Protein AF-B2XXJ4-F1 (afdb_monomer)

InterPro domains:
  IPR002302 Leucine-tRNA ligase [PR00985] (11-29)
  IPR002302 Leucine-tRNA ligase [PR00985] (50-71)
  IPR002302 Leucine-tRNA ligase [PTHR43740] (2-71)
  IPR014729 Rossmann-like alpha/beta/alpha sandwich fold [G3DSA:3.40.50.620] (1-71)

Nearest PDB structures (foldseek):
  8pot-assembly1_A  TM=9.913E-01  e=8.250E-07  Escherichia coli K-12
  4as1-assembly1_A  TM=9.974E-01  e=1.463E-06  Escherichia coli K-12
  7nu3-assembly1_A  TM=9.411E-01  e=3.269E-04  Neisseria gonorrhoeae
  6q8b-assembly1_A  TM=9.430E-01  e=4.493E-04  Neisseria gonorrhoeae

pLDDT: mean 95.89, std 4.86, range [64.94, 98.5]

Sequence (71 aa):
KTPVNGTPAMRETDTFDTFMESSWYYARYTCPQYQEGMLDSKAANYWLPVDIYIGGIEHAIMHLLYFRFFQ

Radius of gyration: 16.78 Å; Cα contacts (8 Å, |Δi|>4): 44; chains: 1; bounding box: 46×18×38 Å

Foldseek 3Di:
DDDDPNHDDDDDPDDDDPLVVLLCVVLCVLPVPDDPDSHDPVSSVVCDDDPDDDDDCVCVPPNVVSNVVVD

Secondary structure (DSSP, 8-state):
-EEETTEEE--------THHHHTTHHHHTTSTT--SSS--HHHHHHHPSPS-----GGGTTHHHHHHHHH-

Structure (mmCIF, N/CA/C/O backbone):
data_AF-B2XXJ4-F1
#
_entry.id   AF-B2XXJ4-F1
#
loop_
_atom_site.group_PDB
_atom_site.id
_atom_site.type_symbol
_atom_site.label_atom_id
_atom_site.label_alt_id
_atom_site.label_comp_id
_atom_site.label_asym_id
_atom_site.label_entity_id
_atom_site.label_seq_id
_atom_site.pdbx_PDB_ins_code
_atom_site.Cartn_x
_atom_site.Cartn_y
_atom_site.Cartn_z
_atom_site.occupancy
_atom_site.B_iso_or_equiv
_atom_site.auth_seq_id
_atom_site.auth_comp_id
_atom_site.auth_asym_id
_atom_site.auth_atom_id
_atom_site.pdbx_PDB_model_num
ATOM 1 N N . LYS A 1 1 ? -19.765 0.071 21.643 1.00 64.94 1 LYS A N 1
ATOM 2 C CA . LYS A 1 1 ? -19.708 -1.411 21.641 1.00 64.94 1 LYS A CA 1
ATOM 3 C C . LYS A 1 1 ? -20.131 -1.889 20.262 1.00 64.94 1 LYS A C 1
ATOM 5 O O . LYS A 1 1 ? -21.238 -1.573 19.849 1.00 64.94 1 LYS A O 1
ATOM 10 N N . THR A 1 2 ? -19.233 -2.541 19.533 1.00 80.44 2 THR A N 1
ATOM 11 C CA . THR A 1 2 ? -19.547 -3.145 18.231 1.00 80.44 2 THR A CA 1
ATOM 12 C C . THR A 1 2 ? -20.092 -4.545 18.506 1.00 80.44 2 THR A C 1
ATOM 14 O O . THR A 1 2 ? -19.427 -5.284 19.225 1.00 80.44 2 THR A O 1
ATOM 17 N N . PRO A 1 3 ? -21.275 -4.935 18.017 1.00 87.69 3 PRO A N 1
ATOM 18 C CA . PRO A 1 3 ? -21.721 -6.315 18.149 1.00 87.69 3 PRO A CA 1
ATOM 19 C C . PRO A 1 3 ? -20.894 -7.224 17.227 1.00 87.69 3 PRO A C 1
ATOM 21 O O . PRO A 1 3 ? -20.714 -6.915 16.051 1.00 87.69 3 PRO A O 1
ATOM 24 N N . VAL A 1 4 ? -20.418 -8.352 17.747 1.00 93.25 4 VAL A N 1
ATOM 25 C CA . VAL A 1 4 ? -19.820 -9.445 16.966 1.00 93.25 4 VAL A CA 1
ATOM 26 C C . VAL A 1 4 ? -20.595 -10.709 17.315 1.00 93.25 4 VAL A C 1
ATOM 28 O O . VAL A 1 4 ? -20.685 -11.075 18.485 1.00 93.25 4 VAL A O 1
ATOM 31 N N . ASN A 1 5 ? -21.224 -11.336 16.316 1.00 91.75 5 ASN A N 1
ATOM 32 C CA . ASN A 1 5 ? -22.111 -12.497 16.495 1.00 91.75 5 ASN A CA 1
ATOM 33 C C . ASN A 1 5 ? -23.217 -12.279 17.550 1.00 91.75 5 ASN A C 1
ATOM 35 O O . ASN A 1 5 ? -23.548 -13.179 18.314 1.00 91.75 5 ASN A O 1
ATOM 39 N N . GLY A 1 6 ? -23.762 -11.059 17.620 1.00 91.12 6 GLY A N 1
ATOM 40 C CA . GLY A 1 6 ? -24.808 -10.689 18.582 1.00 91.12 6 GLY A CA 1
ATOM 41 C C . GLY A 1 6 ? -24.306 -10.337 19.989 1.00 91.12 6 GLY A C 1
ATOM 42 O O . GLY A 1 6 ? -25.089 -9.846 20.799 1.00 91.12 6 GLY A O 1
ATOM 43 N N . THR A 1 7 ? -23.011 -10.499 20.272 1.00 92.69 7 THR A N 1
ATOM 44 C CA . THR A 1 7 ? -22.416 -10.185 21.579 1.00 92.69 7 THR A CA 1
ATOM 45 C C . THR A 1 7 ? -21.726 -8.819 21.550 1.00 92.69 7 THR A C 1
ATOM 47 O O . THR A 1 7 ? -21.017 -8.515 20.586 1.00 92.69 7 THR A O 1
ATOM 50 N N . PRO A 1 8 ? -21.880 -7.966 22.583 1.00 94.62 8 PRO A N 1
ATOM 51 C CA . PRO A 1 8 ? -21.170 -6.695 22.641 1.00 94.62 8 PRO A CA 1
ATOM 52 C C . PRO A 1 8 ? -19.653 -6.901 22.725 1.00 94.62 8 PRO A C 1
ATOM 54 O O . PRO A 1 8 ? -19.157 -7.495 23.676 1.00 94.62 8 PRO A O 1
ATOM 57 N N . ALA A 1 9 ? -18.920 -6.341 21.768 1.00 95.12 9 ALA A N 1
ATOM 58 C CA . ALA A 1 9 ? -17.465 -6.349 21.719 1.00 95.12 9 ALA A CA 1
ATOM 59 C C . ALA A 1 9 ? -16.896 -4.922 21.636 1.00 95.12 9 ALA A C 1
ATOM 61 O O . ALA A 1 9 ? -17.602 -3.932 21.379 1.00 95.12 9 ALA A O 1
ATOM 62 N N . MET A 1 10 ? -15.592 -4.822 21.863 1.00 93.75 10 MET A N 1
ATOM 63 C CA . MET A 1 10 ? -14.798 -3.611 21.681 1.00 93.75 10 MET A CA 1
ATOM 64 C C . MET A 1 10 ? -13.794 -3.880 20.563 1.00 93.75 10 MET A C 1
ATOM 66 O O . MET A 1 10 ? -13.222 -4.964 20.504 1.00 93.75 10 MET A O 1
ATOM 70 N N . ARG A 1 11 ? -13.650 -2.924 19.641 1.00 94.56 11 ARG A N 1
ATOM 71 C CA . ARG A 1 11 ? -12.608 -2.991 18.611 1.00 94.56 11 ARG A CA 1
ATOM 72 C C . ARG A 1 11 ? -11.274 -2.631 19.257 1.00 94.56 11 ARG A C 1
ATOM 74 O O . ARG A 1 11 ? -11.280 -1.846 20.205 1.00 94.56 11 ARG A O 1
ATOM 81 N N . GLU A 1 12 ? -10.190 -3.184 18.723 1.00 95.44 12 GLU A N 1
ATOM 82 C CA . GLU A 1 12 ? -8.843 -2.741 19.078 1.00 95.44 12 GLU A CA 1
ATOM 83 C C . GLU A 1 12 ? -8.713 -1.235 18.818 1.00 95.44 12 GLU A C 1
ATOM 85 O O . GLU A 1 12 ? -9.268 -0.718 17.841 1.00 95.44 12 GLU A O 1
ATOM 90 N N . THR A 1 13 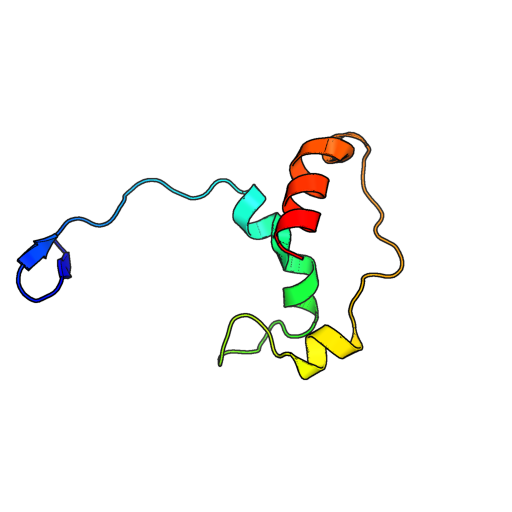? -8.059 -0.538 19.739 1.00 96.44 13 THR A N 1
ATOM 91 C CA . THR A 1 13 ? -7.844 0.911 19.678 1.00 96.44 13 THR A CA 1
ATOM 92 C C . THR A 1 13 ? -6.438 1.275 19.240 1.00 96.44 13 THR A C 1
ATOM 94 O O . THR A 1 13 ? -6.226 2.412 18.821 1.00 96.44 13 THR A O 1
ATOM 97 N N . ASP A 1 14 ? -5.504 0.329 19.321 1.00 98.00 14 ASP A N 1
ATOM 98 C CA . ASP A 1 14 ? -4.153 0.508 18.809 1.00 98.00 14 ASP A CA 1
ATOM 99 C C . ASP A 1 14 ? -4.153 0.662 17.281 1.00 98.00 14 ASP A C 1
ATOM 101 O O . ASP A 1 14 ? -5.009 0.136 16.561 1.00 98.00 14 ASP A O 1
ATOM 105 N N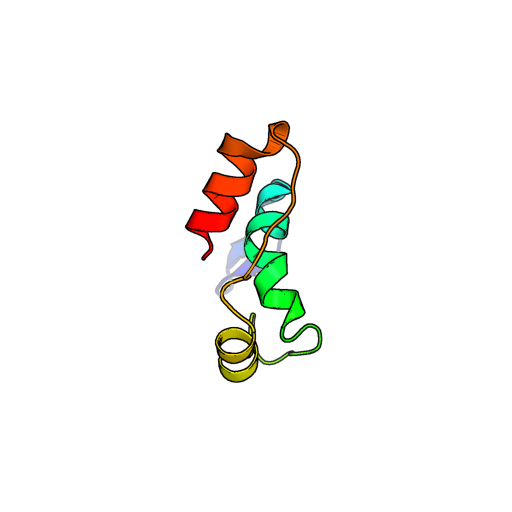 . THR A 1 15 ? -3.175 1.411 16.780 1.00 97.50 15 THR A N 1
ATOM 106 C CA . THR A 1 15 ? -2.975 1.655 15.34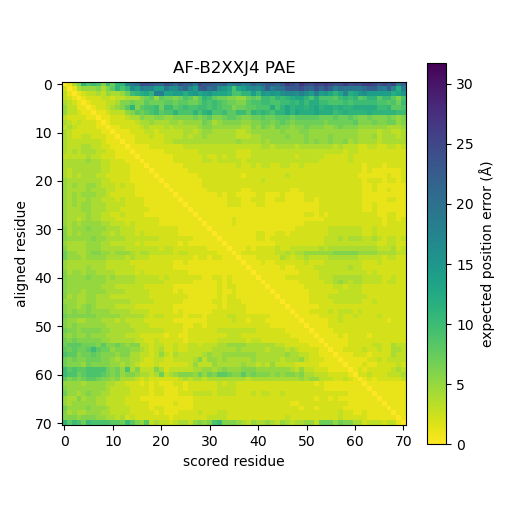9 1.00 97.50 15 THR A CA 1
ATOM 107 C C . THR A 1 15 ? -1.810 0.836 14.822 1.00 97.50 15 THR A C 1
ATOM 109 O O . THR A 1 15 ? -0.884 0.506 15.562 1.00 97.50 15 THR A O 1
ATOM 112 N N . PHE A 1 16 ? -1.810 0.561 13.519 1.00 98.06 16 PHE A N 1
ATOM 113 C CA . PHE A 1 16 ? -0.617 0.023 12.881 1.00 98.06 16 PHE A CA 1
ATOM 114 C C . PHE A 1 16 ? 0.519 1.049 12.874 1.00 98.06 16 PHE A C 1
ATOM 116 O O . PHE A 1 16 ? 0.292 2.259 12.816 1.00 98.06 16 PHE A O 1
ATOM 123 N N . ASP A 1 17 ? 1.745 0.536 12.950 1.00 97.94 17 ASP A N 1
ATOM 124 C CA . ASP A 1 17 ? 2.947 1.306 12.651 1.00 97.94 17 ASP A CA 1
ATOM 125 C C . ASP A 1 17 ? 2.994 1.633 11.150 1.00 97.94 17 ASP A C 1
ATOM 127 O O . ASP A 1 17 ? 2.518 0.850 10.327 1.00 97.94 17 ASP A O 1
ATOM 131 N N . THR A 1 18 ? 3.608 2.758 10.789 1.00 97.06 18 THR A N 1
ATOM 132 C CA . THR A 1 18 ? 3.658 3.258 9.408 1.00 97.06 18 THR A CA 1
ATOM 133 C C . THR A 1 18 ? 4.421 2.348 8.438 1.00 97.06 18 THR A C 1
ATOM 135 O O . THR A 1 18 ? 4.247 2.461 7.220 1.00 97.06 18 THR A O 1
ATOM 138 N N . PHE A 1 19 ? 5.238 1.410 8.936 1.00 97.38 19 PHE A N 1
ATOM 139 C CA . PHE A 1 19 ? 5.826 0.357 8.107 1.00 97.38 19 PHE A CA 1
ATOM 140 C C . PHE A 1 19 ? 4.775 -0.569 7.493 1.00 97.38 19 PHE A C 1
ATOM 142 O O . PHE A 1 19 ? 5.032 -1.143 6.436 1.00 97.38 19 PHE A O 1
ATOM 149 N N . MET A 1 20 ? 3.587 -0.697 8.090 1.00 98.19 20 MET A N 1
ATOM 150 C CA . MET A 1 20 ? 2.494 -1.484 7.520 1.00 98.19 20 MET A CA 1
ATOM 151 C C . MET A 1 20 ? 2.116 -0.970 6.128 1.00 98.19 20 MET A C 1
ATOM 153 O O . MET A 1 20 ? 2.033 -1.748 5.179 1.00 98.19 20 MET A O 1
ATOM 157 N N . GLU A 1 21 ? 1.944 0.342 5.967 1.00 97.25 21 GLU A N 1
ATOM 158 C CA . GLU A 1 21 ? 1.554 0.935 4.688 1.00 97.25 21 GLU A CA 1
ATOM 159 C C . GLU A 1 21 ? 2.721 0.996 3.693 1.00 97.25 21 GLU A C 1
ATOM 161 O O . GLU A 1 21 ? 2.543 0.726 2.500 1.00 97.25 21 GLU A O 1
ATOM 166 N N . SER A 1 22 ? 3.936 1.307 4.157 1.00 97.69 22 SER A N 1
ATOM 167 C CA . SER A 1 22 ? 5.109 1.431 3.279 1.00 97.69 22 SER A CA 1
ATOM 168 C C . SER A 1 22 ? 5.658 0.089 2.780 1.00 97.69 22 SER A C 1
ATOM 170 O O . SER A 1 22 ? 6.478 0.067 1.861 1.00 97.69 22 SER A O 1
ATOM 172 N N . SER A 1 23 ? 5.177 -1.038 3.307 1.00 98.25 23 SER A N 1
ATOM 173 C CA . SER A 1 23 ? 5.654 -2.368 2.908 1.00 98.25 23 SER A CA 1
ATOM 174 C C . SER A 1 23 ? 5.050 -2.903 1.609 1.00 98.25 23 SER A C 1
ATOM 176 O O . SER A 1 23 ? 5.605 -3.832 1.036 1.00 98.25 23 SER A O 1
ATOM 178 N N . TRP A 1 24 ? 3.949 -2.333 1.105 1.00 98.31 24 TRP A N 1
ATOM 179 C CA . TRP A 1 24 ? 3.251 -2.864 -0.083 1.00 98.31 24 TRP A CA 1
ATOM 180 C C . TRP A 1 24 ? 2.780 -1.800 -1.087 1.00 98.31 24 TRP A C 1
ATOM 182 O O . TRP A 1 24 ? 2.229 -2.133 -2.140 1.00 98.31 24 TRP A O 1
ATOM 192 N N . TYR A 1 25 ? 3.019 -0.513 -0.811 1.00 98.00 25 TYR A N 1
ATOM 193 C CA . TYR A 1 25 ? 2.581 0.598 -1.668 1.00 98.00 25 TYR A CA 1
ATOM 194 C C . TYR A 1 25 ? 3.061 0.484 -3.128 1.00 98.00 25 TYR A C 1
ATOM 196 O O . TYR A 1 25 ? 2.336 0.859 -4.050 1.00 98.00 25 TYR A O 1
ATOM 204 N N . TYR A 1 26 ? 4.255 -0.082 -3.346 1.00 98.31 26 TYR A N 1
ATOM 205 C CA . TYR A 1 26 ? 4.843 -0.286 -4.670 1.00 98.31 26 TYR A CA 1
ATOM 206 C C . TYR A 1 26 ? 3.951 -1.162 -5.564 1.00 98.31 26 TYR A C 1
ATOM 208 O O . TYR A 1 26 ? 3.768 -0.862 -6.741 1.00 98.31 26 TYR A O 1
ATOM 216 N N . ALA A 1 27 ? 3.327 -2.196 -4.991 1.00 98.38 27 ALA A N 1
ATOM 217 C CA . ALA A 1 27 ? 2.377 -3.039 -5.698 1.00 98.38 27 ALA A CA 1
ATOM 218 C C . ALA A 1 27 ? 1.061 -2.289 -5.942 1.00 98.38 27 ALA A C 1
ATOM 220 O O . ALA A 1 27 ? 0.484 -2.388 -7.025 1.00 98.38 27 ALA A O 1
ATOM 221 N N . ARG A 1 28 ? 0.602 -1.470 -4.984 1.00 98.50 28 ARG A N 1
ATOM 222 C CA . ARG A 1 28 ? -0.646 -0.703 -5.133 1.00 98.50 28 ARG A CA 1
ATOM 223 C C . ARG A 1 28 ? -0.576 0.344 -6.242 1.00 98.50 28 ARG A C 1
ATOM 225 O O . ARG A 1 28 ? -1.596 0.598 -6.882 1.00 98.50 28 ARG A O 1
ATOM 232 N N . TYR A 1 29 ? 0.603 0.899 -6.526 1.00 98.50 29 TYR A N 1
ATOM 233 C CA . TYR A 1 29 ? 0.791 1.804 -7.664 1.00 98.50 29 TYR A CA 1
ATOM 234 C C . TYR A 1 29 ? 0.505 1.165 -9.025 1.00 98.50 29 TYR A C 1
ATOM 236 O O . TYR A 1 29 ? 0.174 1.888 -9.961 1.00 98.50 29 TYR A O 1
ATOM 244 N N . THR A 1 30 ? 0.551 -0.164 -9.143 1.00 98.50 30 THR A N 1
ATOM 245 C CA . THR A 1 30 ? 0.204 -0.859 -10.394 1.00 98.50 30 THR A CA 1
ATOM 246 C C . THR A 1 30 ? -1.295 -0.793 -10.710 1.00 98.50 30 THR A C 1
ATOM 248 O O . THR A 1 30 ? -1.687 -0.864 -11.874 1.00 98.50 30 THR A O 1
ATOM 251 N N . CYS A 1 31 ? -2.145 -0.622 -9.689 1.00 98.38 31 CYS A N 1
ATOM 252 C CA . CYS A 1 31 ? -3.604 -0.633 -9.809 1.00 98.38 31 CYS A CA 1
ATOM 253 C C . CYS 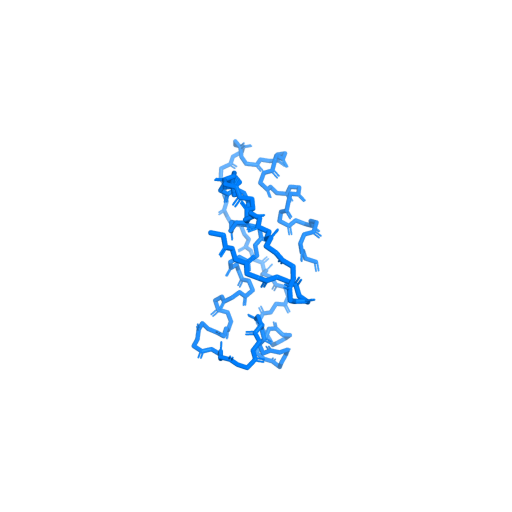A 1 31 ? -4.293 0.252 -8.738 1.00 98.38 31 CYS A C 1
ATOM 255 O O . CYS A 1 31 ? -5.112 -0.231 -7.948 1.00 98.38 31 CYS A O 1
ATOM 257 N N . PRO A 1 32 ? -4.013 1.569 -8.684 1.00 98.19 32 PRO A N 1
ATOM 258 C CA . PRO A 1 32 ? -4.386 2.418 -7.547 1.00 98.19 32 PRO A CA 1
ATOM 259 C C . PRO A 1 32 ? -5.902 2.567 -7.358 1.00 98.19 32 PRO A C 1
ATOM 261 O O . PRO A 1 32 ? -6.372 2.728 -6.231 1.00 98.19 32 PRO A O 1
ATOM 264 N N . GLN A 1 33 ? -6.667 2.467 -8.448 1.00 98.31 33 GLN A N 1
ATOM 265 C CA . GLN A 1 33 ? -8.124 2.627 -8.450 1.00 98.31 33 GLN A CA 1
ATOM 266 C C . GLN A 1 33 ? -8.897 1.305 -8.337 1.00 98.31 33 GLN A C 1
ATOM 268 O O . GLN A 1 33 ? -10.125 1.326 -8.366 1.00 98.31 33 GLN A O 1
ATOM 273 N N . TYR A 1 34 ? -8.219 0.160 -8.204 1.00 98.44 34 TYR A N 1
ATOM 274 C CA . TYR A 1 34 ? -8.876 -1.147 -8.131 1.00 98.44 34 TYR A CA 1
ATOM 275 C C . TYR A 1 34 ? -9.635 -1.329 -6.807 1.00 98.44 34 TYR A C 1
ATOM 277 O O . TYR A 1 34 ? -9.041 -1.190 -5.736 1.00 98.44 34 TYR A O 1
ATOM 285 N N . GLN A 1 35 ? -10.937 -1.625 -6.874 1.00 98.12 35 GLN A N 1
ATOM 286 C CA . GLN A 1 35 ? -11.826 -1.676 -5.698 1.00 98.12 35 GLN A CA 1
ATOM 287 C C . GLN A 1 35 ? -12.273 -3.093 -5.306 1.00 98.12 35 GLN A C 1
ATOM 289 O O . GLN A 1 35 ? -12.826 -3.275 -4.227 1.00 98.12 35 GLN A O 1
ATOM 294 N N . GLU A 1 36 ? -12.035 -4.104 -6.147 1.00 97.75 36 GLU A N 1
ATOM 295 C CA . GLU A 1 36 ? -12.481 -5.487 -5.888 1.00 97.75 36 GLU A CA 1
ATOM 296 C C . GLU A 1 36 ? -11.500 -6.283 -5.007 1.00 97.75 36 GLU A C 1
ATOM 298 O O . GLU A 1 36 ? -11.746 -7.436 -4.662 1.00 97.75 36 GLU A O 1
ATOM 303 N N . GLY A 1 37 ? -10.383 -5.670 -4.614 1.00 97.31 37 GLY A N 1
ATOM 304 C CA . GLY A 1 37 ? -9.390 -6.273 -3.738 1.00 97.31 37 GLY A CA 1
ATOM 305 C C . GLY A 1 37 ? -8.177 -5.375 -3.524 1.00 97.31 37 GLY A C 1
ATOM 306 O O . GLY A 1 37 ? -8.132 -4.222 -3.959 1.00 97.31 37 GLY A O 1
ATOM 307 N N . MET A 1 38 ? -7.166 -5.931 -2.856 1.00 97.50 38 MET A N 1
ATOM 308 C CA . MET A 1 38 ? -5.920 -5.216 -2.569 1.00 97.50 38 MET A CA 1
ATOM 309 C C . MET A 1 38 ? -5.129 -4.908 -3.845 1.00 97.50 38 MET A C 1
ATOM 311 O O . MET A 1 38 ? -4.625 -3.794 -3.986 1.00 97.50 38 MET A O 1
ATOM 315 N N . LEU A 1 39 ? -5.063 -5.857 -4.785 1.00 98.25 39 LEU A N 1
ATOM 316 C CA . LEU A 1 39 ? -4.354 -5.731 -6.060 1.00 98.25 3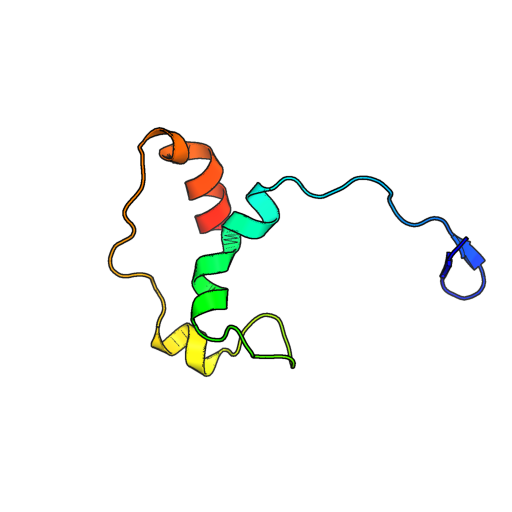9 LEU A CA 1
ATOM 317 C C . LEU A 1 39 ? -5.137 -6.407 -7.192 1.00 98.25 39 LEU A C 1
ATOM 319 O O . LEU A 1 39 ? -5.722 -7.471 -6.986 1.00 98.25 39 LEU A O 1
ATOM 323 N N . ASP A 1 40 ? -5.092 -5.825 -8.391 1.00 98.44 40 ASP A N 1
ATOM 324 C CA . ASP A 1 40 ? -5.388 -6.555 -9.625 1.00 98.44 40 ASP A CA 1
ATOM 325 C C . ASP A 1 40 ? -4.146 -7.369 -9.997 1.00 98.44 40 ASP A C 1
ATOM 327 O O . ASP A 1 40 ? -3.116 -6.816 -10.389 1.00 98.44 40 ASP A O 1
ATOM 331 N N . SER A 1 41 ? -4.239 -8.695 -9.881 1.00 97.75 41 SER A N 1
ATOM 332 C CA . SER A 1 41 ? -3.116 -9.593 -10.150 1.00 97.75 41 SER A CA 1
ATOM 333 C C . SER A 1 41 ? -2.575 -9.467 -11.575 1.00 97.75 41 SER A C 1
ATOM 335 O O . SER A 1 41 ? -1.393 -9.723 -11.788 1.00 97.75 41 SER A O 1
ATOM 337 N N . LYS A 1 42 ? -3.390 -9.076 -12.564 1.00 98.25 42 LYS A N 1
ATOM 338 C CA . LYS A 1 42 ? -2.903 -8.898 -13.941 1.00 98.25 42 LYS A CA 1
ATOM 339 C C . LYS A 1 42 ? -2.014 -7.666 -14.052 1.00 98.25 42 LYS A C 1
ATOM 341 O O . LYS A 1 42 ? -0.917 -7.765 -14.591 1.00 98.25 42 LYS A O 1
ATOM 346 N N . ALA A 1 43 ? -2.467 -6.534 -13.517 1.00 98.31 43 ALA A N 1
ATOM 347 C CA . ALA A 1 43 ? -1.689 -5.301 -13.497 1.00 98.31 43 ALA A CA 1
ATOM 348 C C . ALA A 1 43 ? -0.413 -5.441 -12.651 1.00 98.31 43 ALA A C 1
ATOM 350 O O . ALA A 1 43 ? 0.664 -5.053 -13.102 1.00 98.31 43 ALA A O 1
ATOM 351 N N . ALA A 1 44 ? -0.513 -6.055 -11.468 1.00 98.19 44 ALA A N 1
ATOM 352 C CA . ALA A 1 44 ? 0.629 -6.265 -10.584 1.00 98.19 44 ALA A CA 1
ATOM 353 C C . ALA A 1 44 ? 1.713 -7.131 -11.243 1.00 98.19 44 ALA A C 1
ATOM 355 O O . ALA A 1 44 ? 2.865 -6.717 -11.289 1.00 98.19 44 ALA A O 1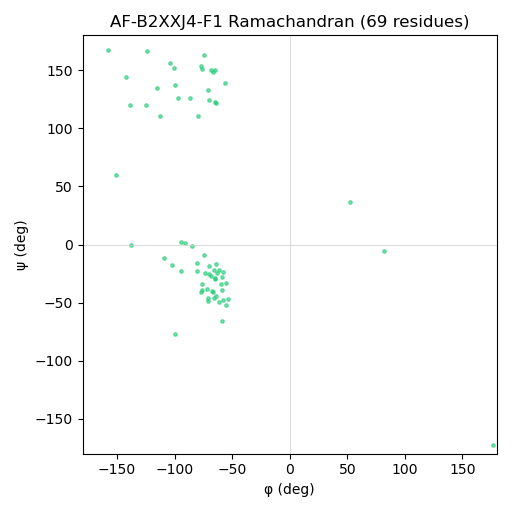
ATOM 356 N N . ASN A 1 45 ? 1.348 -8.278 -11.829 1.00 98.12 45 ASN A N 1
ATOM 357 C CA . ASN A 1 45 ? 2.305 -9.176 -12.492 1.00 98.12 45 ASN A CA 1
ATOM 358 C C . ASN A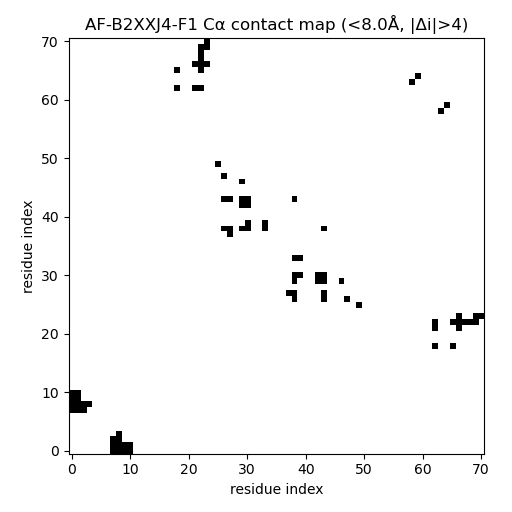 1 45 ? 2.883 -8.615 -13.801 1.00 98.12 45 ASN A C 1
ATOM 360 O O . ASN A 1 45 ? 3.892 -9.122 -14.279 1.00 98.12 45 ASN A O 1
ATOM 364 N N . TYR A 1 46 ? 2.239 -7.615 -14.410 1.00 98.25 46 TYR A N 1
ATOM 365 C CA . TYR A 1 46 ? 2.782 -6.932 -15.584 1.00 98.25 46 TYR A CA 1
ATOM 366 C C . TYR A 1 46 ? 3.895 -5.945 -15.205 1.00 98.25 46 TYR A C 1
ATOM 368 O O . TYR A 1 46 ? 4.891 -5.845 -15.914 1.00 98.25 46 TYR A O 1
ATOM 376 N N . TRP A 1 47 ? 3.718 -5.208 -14.104 1.00 98.50 47 TRP A N 1
ATOM 377 C CA . TRP A 1 47 ? 4.638 -4.145 -13.685 1.00 98.50 47 TRP A CA 1
ATOM 378 C C . TRP A 1 47 ? 5.711 -4.588 -12.690 1.00 98.50 47 TRP A C 1
ATOM 380 O O . TRP A 1 47 ? 6.720 -3.904 -12.558 1.00 98.50 47 TRP A O 1
ATOM 390 N N . LEU A 1 48 ? 5.478 -5.670 -11.948 1.00 97.81 48 LEU A N 1
ATOM 391 C CA . LEU A 1 48 ? 6.395 -6.170 -10.926 1.00 97.81 48 LEU A CA 1
ATOM 392 C C . LEU A 1 48 ? 7.220 -7.359 -11.443 1.00 97.81 48 LEU A C 1
ATOM 394 O O . LEU A 1 48 ? 6.729 -8.129 -12.270 1.00 97.81 48 LEU A O 1
ATOM 398 N N . PRO A 1 49 ? 8.443 -7.566 -10.915 1.00 98.12 49 PRO A N 1
ATOM 399 C CA . PRO A 1 49 ? 9.081 -6.832 -9.812 1.00 98.12 49 PRO A CA 1
ATOM 400 C C . PRO A 1 49 ? 9.578 -5.434 -10.210 1.00 98.12 49 PRO A C 1
ATOM 402 O O . PRO A 1 49 ? 9.741 -5.132 -11.382 1.00 98.12 49 PRO A O 1
ATOM 405 N N . VAL A 1 50 ? 9.840 -4.580 -9.215 1.00 97.50 50 VAL A N 1
ATOM 406 C CA . VAL A 1 50 ? 10.466 -3.267 -9.444 1.00 97.50 50 VAL A CA 1
ATOM 407 C C . VAL A 1 50 ? 11.887 -3.468 -9.983 1.00 97.50 50 VAL A C 1
ATOM 409 O O . VAL A 1 50 ? 12.707 -4.082 -9.303 1.00 97.50 50 VAL A O 1
ATOM 412 N N . ASP A 1 51 ? 12.194 -2.921 -11.163 1.00 98.25 51 ASP A N 1
ATOM 413 C CA . ASP A 1 51 ? 13.511 -3.084 -11.802 1.00 98.25 51 ASP A CA 1
ATOM 414 C C . ASP A 1 51 ? 14.645 -2.409 -11.019 1.00 98.25 51 ASP A C 1
ATOM 416 O O . ASP A 1 51 ? 15.719 -2.977 -10.821 1.00 98.25 51 ASP A O 1
ATOM 420 N N . ILE A 1 52 ? 14.417 -1.169 -10.582 1.00 97.75 52 ILE A N 1
ATOM 421 C CA . ILE A 1 52 ? 15.381 -0.373 -9.821 1.00 97.75 52 ILE A CA 1
ATOM 422 C C . ILE A 1 52 ? 14.631 0.349 -8.706 1.00 97.75 52 ILE A C 1
ATOM 424 O O . ILE A 1 52 ? 13.753 1.172 -8.961 1.00 97.75 52 ILE A O 1
ATOM 428 N N . TYR A 1 53 ? 15.018 0.070 -7.461 1.00 96.94 53 TYR A N 1
ATOM 429 C CA . TYR A 1 53 ? 14.490 0.744 -6.280 1.00 96.94 53 TYR A CA 1
ATOM 430 C C . TYR A 1 53 ? 15.590 1.595 -5.634 1.00 96.94 53 TYR A C 1
ATOM 432 O O . TYR A 1 53 ? 16.568 1.068 -5.107 1.00 96.94 53 TYR A O 1
ATOM 440 N N . ILE A 1 54 ? 15.452 2.921 -5.723 1.00 97.81 54 ILE A N 1
ATOM 441 C CA . ILE A 1 54 ? 16.427 3.894 -5.206 1.00 97.81 54 ILE A CA 1
ATOM 442 C C . ILE A 1 54 ? 15.961 4.366 -3.829 1.00 97.81 54 ILE A C 1
ATOM 444 O O . ILE A 1 54 ? 14.842 4.854 -3.690 1.00 97.81 54 ILE A O 1
ATOM 448 N N . GLY A 1 55 ? 16.826 4.261 -2.822 1.00 96.62 55 GLY A N 1
ATOM 449 C CA . GLY A 1 55 ? 16.530 4.699 -1.459 1.00 96.62 55 GLY A CA 1
ATOM 450 C C . GLY A 1 55 ? 17.790 4.985 -0.645 1.00 96.62 55 GLY A C 1
ATOM 451 O O . GLY A 1 55 ? 18.899 4.644 -1.061 1.00 96.62 55 GLY A O 1
ATOM 452 N N . GLY A 1 56 ? 17.612 5.632 0.507 1.00 97.25 56 GLY A N 1
ATOM 453 C CA . GLY A 1 56 ? 18.688 5.910 1.458 1.00 97.25 56 GLY A CA 1
ATOM 454 C C . GLY A 1 56 ? 19.086 4.683 2.288 1.00 97.25 56 GLY A C 1
ATOM 455 O O . GLY A 1 56 ? 18.287 3.768 2.512 1.00 97.25 56 GLY A O 1
ATOM 456 N N . ILE A 1 57 ? 20.341 4.649 2.749 1.00 96.94 57 ILE A N 1
ATOM 457 C CA . ILE A 1 57 ? 20.908 3.518 3.506 1.00 96.94 57 ILE A CA 1
ATOM 458 C C . ILE A 1 57 ? 20.246 3.330 4.881 1.00 96.94 57 ILE A C 1
ATOM 460 O O . ILE A 1 57 ? 20.248 2.230 5.427 1.00 96.94 57 ILE A O 1
ATOM 464 N N . GLU A 1 58 ? 19.613 4.369 5.422 1.00 96.25 58 GLU A N 1
ATOM 465 C CA . GLU A 1 58 ? 18.824 4.329 6.655 1.00 96.25 58 GLU A CA 1
ATOM 466 C C . GLU A 1 58 ? 17.672 3.311 6.600 1.00 96.25 58 GLU A C 1
ATOM 468 O O . GLU A 1 58 ? 17.252 2.783 7.629 1.00 96.25 58 GLU A O 1
ATOM 473 N N . HIS A 1 59 ? 17.209 2.961 5.399 1.00 94.38 59 HIS A N 1
ATOM 474 C CA . HIS A 1 59 ? 16.136 1.998 5.178 1.00 94.38 59 HIS A CA 1
ATOM 475 C C . HIS A 1 59 ? 16.626 0.552 4.989 1.00 94.38 59 HIS A C 1
ATOM 477 O O . HIS A 1 59 ? 15.801 -0.345 4.805 1.00 94.38 59 HIS A O 1
ATOM 483 N N . ALA A 1 60 ? 17.939 0.299 5.071 1.00 92.25 60 ALA A N 1
ATOM 484 C CA . ALA A 1 60 ? 18.559 -0.971 4.687 1.00 92.25 60 ALA A CA 1
ATOM 485 C C . ALA A 1 60 ? 18.051 -2.203 5.453 1.00 92.25 60 ALA A C 1
ATOM 487 O O . ALA A 1 60 ? 17.999 -3.291 4.884 1.00 92.25 60 ALA A O 1
ATOM 488 N N . ILE A 1 61 ? 17.697 -2.041 6.733 1.00 92.19 61 ILE A N 1
ATOM 489 C CA . ILE A 1 61 ? 17.217 -3.146 7.571 1.00 92.19 61 ILE A CA 1
ATOM 490 C C . ILE A 1 61 ? 15.695 -3.114 7.652 1.00 92.19 61 ILE A C 1
ATOM 492 O O . ILE A 1 61 ? 15.060 -3.904 6.977 1.00 92.19 61 ILE A O 1
ATOM 496 N N . MET A 1 62 ? 15.098 -2.217 8.444 1.00 95.44 62 MET A N 1
ATOM 497 C CA . MET A 1 62 ? 13.662 -2.282 8.760 1.00 95.44 62 MET A CA 1
ATOM 498 C C . MET A 1 62 ? 12.772 -2.218 7.515 1.00 95.44 62 MET A C 1
ATOM 500 O O . MET A 1 62 ? 12.121 -3.203 7.180 1.00 95.44 62 MET A O 1
ATOM 504 N N . HIS A 1 63 ? 12.775 -1.084 6.807 1.00 96.31 63 HIS A N 1
ATOM 505 C CA . HIS A 1 63 ? 11.922 -0.878 5.632 1.00 96.31 63 HIS A CA 1
ATOM 506 C C . HIS A 1 63 ? 12.131 -1.962 4.575 1.00 96.31 63 HIS A C 1
ATOM 508 O O . HIS A 1 63 ? 11.171 -2.593 4.152 1.00 96.31 63 HIS A O 1
ATOM 514 N N . LEU A 1 64 ? 13.380 -2.210 4.163 1.00 96.25 64 LEU A N 1
ATOM 515 C CA . LEU A 1 64 ? 13.659 -3.197 3.118 1.00 96.25 64 LEU A CA 1
ATOM 516 C C . LEU A 1 64 ? 13.381 -4.640 3.566 1.00 96.25 64 LEU A C 1
ATOM 518 O O . LEU A 1 64 ? 13.058 -5.477 2.723 1.00 96.25 64 LEU A O 1
ATOM 522 N N . LEU A 1 65 ? 13.465 -4.951 4.862 1.00 97.12 65 LEU A N 1
ATOM 523 C CA . LEU A 1 65 ? 13.053 -6.254 5.382 1.00 97.12 65 LEU A CA 1
ATOM 524 C C . LEU A 1 65 ? 11.530 -6.403 5.345 1.00 97.12 65 LEU A C 1
ATOM 526 O O . LEU A 1 65 ? 11.053 -7.428 4.865 1.00 97.12 65 LEU A O 1
ATOM 530 N N . TYR A 1 66 ? 10.771 -5.396 5.785 1.00 97.00 66 TYR A N 1
ATOM 531 C CA . TYR A 1 66 ? 9.308 -5.444 5.732 1.00 97.00 66 TYR A CA 1
ATOM 532 C C . TYR A 1 66 ? 8.775 -5.421 4.293 1.00 97.00 66 TYR A C 1
ATOM 534 O O . TYR A 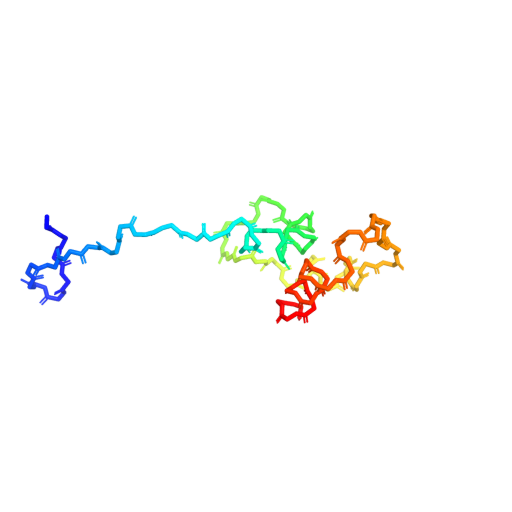1 66 ? 7.902 -6.217 3.957 1.00 97.00 66 TYR A O 1
ATOM 542 N N . PHE A 1 67 ? 9.378 -4.622 3.409 1.00 96.19 67 PHE A N 1
ATOM 543 C CA . PHE A 1 67 ? 9.109 -4.617 1.968 1.00 96.19 67 PHE A CA 1
ATOM 544 C C . PHE A 1 67 ? 9.252 -6.017 1.354 1.00 96.19 67 PHE A C 1
ATOM 546 O O . PHE A 1 67 ? 8.373 -6.469 0.627 1.00 96.19 67 PHE A O 1
ATOM 553 N N . ARG A 1 68 ? 10.336 -6.735 1.686 1.00 96.88 68 ARG A N 1
ATOM 554 C CA . ARG A 1 68 ? 10.580 -8.108 1.209 1.00 96.88 68 ARG A CA 1
ATOM 555 C C . ARG A 1 68 ? 9.694 -9.159 1.873 1.00 96.88 68 ARG A C 1
ATOM 557 O O . ARG A 1 68 ? 9.541 -10.230 1.311 1.00 96.88 68 ARG A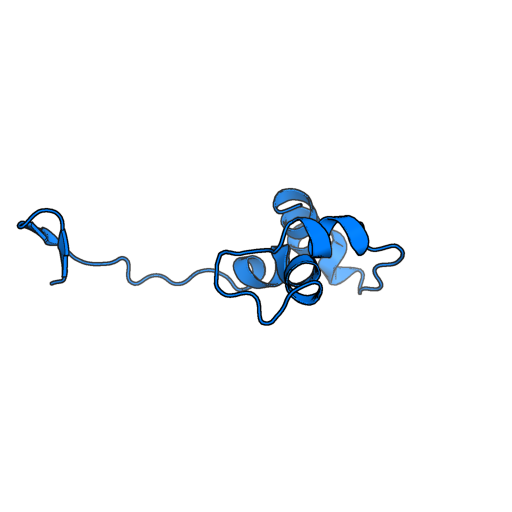 O 1
ATOM 564 N N . PHE A 1 69 ? 9.190 -8.899 3.078 1.00 97.19 69 PHE A N 1
ATOM 565 C CA . PHE A 1 69 ? 8.270 -9.801 3.772 1.00 97.19 69 PHE A CA 1
ATOM 566 C C . PHE A 1 69 ? 6.848 -9.723 3.198 1.00 97.19 69 PHE A C 1
ATOM 568 O O . PHE A 1 69 ? 6.151 -10.732 3.169 1.00 97.19 69 PHE A O 1
ATOM 575 N N . PHE A 1 70 ? 6.423 -8.537 2.754 1.00 94.88 70 PHE A N 1
ATOM 576 C CA . PHE A 1 70 ? 5.121 -8.326 2.114 1.00 94.88 70 PHE A CA 1
ATOM 577 C C . PHE A 1 70 ? 5.081 -8.723 0.635 1.00 94.88 70 PHE A C 1
ATOM 579 O O . PHE A 1 70 ? 3.988 -8.940 0.111 1.00 94.88 70 PHE A O 1
ATOM 586 N N . GLN A 1 71 ? 6.238 -8.757 -0.031 1.00 84.94 71 GLN A N 1
ATOM 587 C CA . GLN A 1 71 ? 6.384 -9.248 -1.403 1.00 84.94 71 GLN A CA 1
ATOM 588 C C . GLN A 1 71 ? 6.235 -10.770 -1.475 1.00 84.94 71 GLN A C 1
ATOM 590 O O . GLN A 1 71 ? 5.522 -11.230 -2.395 1.00 84.94 71 GLN A O 1
#

Solvent-accessible surface area (backbone atoms only — not comparable to full-atom values): 4676 Å² total; per-residue (Å²): 117,50,68,55,97,86,40,83,35,79,77,85,83,81,76,83,62,74,64,67,60,69,22,51,46,78,55,33,69,52,36,74,83,54,80,94,48,84,63,47,66,69,45,32,62,71,64,48,74,79,89,78,85,89,79,65,78,89,36,65,56,66,55,51,47,45,29,62,70,66,103

Organism: NCBI:txid59203

Mean predicted aligned error: 3.58 Å